Protein AF-A0A955L4S6-F1 (afdb_monomer_lite)

Secondary structure (DSSP, 8-state):
--HHHHHS-PPPPB-TT--HHHHHHHHHHHHHHHHHTHHHHHHHHHTT---GGGHHHHHHHHHHHHHHHHSSB-HHHHHHHHHHHHHHHHHHHHHHHHHHHHHTT--HHHHHHSHHHHHHHHHHHHHHHHHHHHHHHHHHHHHHH--

pLDDT: mean 80.87, std 14.08, range [49.72, 97.75]

Structure (mmCIF, N/CA/C/O backbone):
data_AF-A0A955L4S6-F1
#
_entry.id   AF-A0A955L4S6-F1
#
loop_
_atom_site.group_PDB
_atom_site.id
_atom_site.type_symbol
_atom_site.label_atom_id
_atom_site.label_alt_id
_atom_site.label_comp_id
_atom_site.label_asym_id
_atom_site.label_entity_id
_atom_site.label_seq_id
_atom_site.pdbx_PDB_ins_code
_atom_site.Cartn_x
_atom_site.Cartn_y
_atom_site.Cartn_z
_atom_site.occupancy
_atom_site.B_iso_or_equiv
_atom_site.auth_seq_id
_atom_site.auth_comp_id
_atom_site.auth_asym_id
_atom_site.auth_atom_id
_atom_site.pdbx_PDB_model_num
ATOM 1 N N . MET A 1 1 ? -8.002 -12.961 19.360 1.00 55.84 1 MET A N 1
ATOM 2 C CA . MET A 1 1 ? -8.609 -12.923 18.013 1.00 55.84 1 MET A CA 1
ATOM 3 C C . MET A 1 1 ? -8.430 -14.309 17.408 1.00 55.84 1 MET A C 1
ATOM 5 O O . MET A 1 1 ? -7.322 -14.823 17.495 1.00 55.84 1 MET A O 1
ATOM 9 N N . ASN A 1 2 ? -9.498 -14.964 16.945 1.00 50.72 2 ASN A N 1
ATOM 10 C CA . ASN A 1 2 ? -9.429 -16.333 16.413 1.00 50.72 2 ASN A CA 1
ATOM 11 C C . ASN A 1 2 ? -9.046 -16.275 14.922 1.00 50.72 2 ASN A C 1
ATOM 13 O O . ASN A 1 2 ? -9.472 -15.362 14.222 1.00 50.72 2 ASN A O 1
ATOM 17 N N . LEU A 1 3 ? -8.246 -17.219 14.421 1.00 51.19 3 LEU A N 1
ATOM 18 C CA . LEU A 1 3 ? -7.786 -17.233 13.024 1.00 51.19 3 LEU A CA 1
ATOM 19 C C . LEU A 1 3 ? -8.966 -17.277 12.032 1.00 51.19 3 LEU A C 1
ATOM 21 O O . LEU A 1 3 ? -8.889 -16.732 10.933 1.00 51.19 3 LEU A O 1
ATOM 25 N N . SER A 1 4 ? -10.084 -17.872 12.457 1.00 53.53 4 SER A N 1
ATOM 26 C CA . SER A 1 4 ? -11.342 -17.902 11.712 1.00 53.53 4 SER A CA 1
ATOM 27 C C . SER A 1 4 ? -11.924 -16.509 11.457 1.00 53.53 4 SER A C 1
ATOM 29 O O . SER A 1 4 ? -12.398 -16.263 10.352 1.00 53.53 4 SER A O 1
ATOM 31 N N . SER A 1 5 ? -11.814 -15.574 12.411 1.00 52.78 5 SER A N 1
ATOM 32 C CA . SER A 1 5 ? -12.356 -14.214 12.266 1.00 52.78 5 SER A CA 1
ATOM 33 C C . SER A 1 5 ? -11.518 -13.329 11.333 1.00 52.78 5 SER A C 1
ATOM 35 O O . SER A 1 5 ? -12.002 -12.330 10.816 1.00 52.78 5 SER A O 1
ATOM 37 N N . LEU A 1 6 ? -10.247 -13.683 11.105 1.00 51.00 6 LEU A N 1
ATOM 38 C CA . LEU A 1 6 ? -9.382 -13.037 10.107 1.00 51.00 6 LEU A CA 1
ATOM 39 C C . LEU A 1 6 ? -9.695 -13.497 8.679 1.00 51.00 6 LEU A C 1
ATOM 41 O O . LEU A 1 6 ? -9.377 -12.782 7.727 1.00 51.00 6 LEU A O 1
ATOM 45 N N . LEU A 1 7 ? -10.282 -14.686 8.521 1.00 54.25 7 LEU A N 1
ATOM 46 C CA . LEU A 1 7 ? -10.627 -15.286 7.231 1.00 54.25 7 LEU A CA 1
ATOM 47 C C . LEU A 1 7 ? -12.093 -15.051 6.843 1.00 54.25 7 LEU A C 1
ATOM 49 O O . LEU A 1 7 ? -12.403 -15.051 5.653 1.00 54.25 7 LEU A O 1
ATOM 53 N N . SER A 1 8 ? -12.978 -14.794 7.807 1.00 58.88 8 SER A N 1
ATOM 54 C CA . SER A 1 8 ? -14.368 -14.416 7.557 1.00 58.88 8 SER A CA 1
ATOM 55 C C . SER A 1 8 ? -14.487 -12.946 7.143 1.00 58.88 8 SER A C 1
ATOM 57 O O . SER A 1 8 ? -13.942 -12.053 7.789 1.00 58.88 8 SER A O 1
ATOM 59 N N . PHE A 1 9 ? -15.246 -12.676 6.081 1.00 55.78 9 PHE A N 1
ATOM 60 C CA . PHE A 1 9 ? -15.637 -11.323 5.663 1.00 55.78 9 PHE A CA 1
ATOM 61 C C . PHE A 1 9 ? -16.772 -10.769 6.546 1.00 55.78 9 PHE A C 1
ATOM 63 O O . PHE A 1 9 ? -17.790 -10.306 6.033 1.00 55.78 9 PHE A O 1
ATOM 70 N N . GLU A 1 10 ? -16.642 -10.876 7.869 1.00 61.31 10 GLU A N 1
ATOM 71 C CA . GLU A 1 10 ? -17.615 -10.290 8.793 1.00 61.31 10 GLU A CA 1
ATOM 72 C C . GLU A 1 10 ? -17.561 -8.753 8.718 1.00 61.31 10 GLU A C 1
ATOM 74 O O . GLU A 1 10 ? -16.488 -8.189 8.471 1.00 61.31 10 GLU A O 1
ATOM 79 N N . PRO A 1 11 ? -18.706 -8.061 8.878 1.00 59.72 11 PRO A N 1
ATOM 80 C CA . PRO A 1 11 ? -18.742 -6.606 8.888 1.00 59.72 11 PRO A CA 1
ATOM 81 C C . PRO A 1 11 ? -17.858 -6.082 10.019 1.00 59.72 11 PRO A C 1
ATOM 83 O O . PRO A 1 11 ? -17.968 -6.495 11.172 1.00 59.72 11 PRO A O 1
ATOM 86 N N . VAL A 1 12 ? -16.941 -5.190 9.664 1.00 67.25 12 VAL A N 1
ATOM 87 C CA . VAL A 1 12 ? -15.911 -4.702 10.576 1.00 67.25 12 VAL A CA 1
ATOM 88 C C . VAL A 1 12 ? -16.499 -3.606 11.437 1.00 67.25 12 VAL A C 1
ATOM 90 O O . VAL A 1 12 ? -16.990 -2.607 10.918 1.00 67.25 12 VAL A O 1
ATOM 93 N N . GLU A 1 13 ? -16.406 -3.758 12.752 1.00 79.25 13 GLU A N 1
ATOM 94 C CA . GLU A 1 13 ? -16.783 -2.680 13.655 1.00 79.25 13 GLU A CA 1
ATOM 95 C C . GLU A 1 13 ? -15.789 -1.521 13.537 1.00 79.25 13 GLU A C 1
ATOM 97 O O . GLU A 1 13 ? -14.574 -1.688 13.698 1.00 79.25 13 GLU A O 1
ATOM 102 N N . PHE A 1 14 ? -16.325 -0.338 13.254 1.00 83.06 14 PHE A N 1
ATOM 103 C CA . PHE A 1 14 ? -15.575 0.906 13.245 1.00 83.06 14 PHE A CA 1
ATOM 104 C C . PHE A 1 14 ? -15.592 1.519 14.647 1.00 83.06 14 PHE A C 1
ATOM 106 O O . PHE A 1 14 ? -16.658 1.711 15.232 1.00 83.06 14 PHE A O 1
ATOM 113 N N . ASP A 1 15 ? -14.419 1.822 15.196 1.00 86.75 15 ASP A N 1
ATOM 114 C CA . ASP A 1 15 ? -14.273 2.315 16.563 1.00 86.75 15 ASP A CA 1
ATOM 115 C C . ASP A 1 15 ? -13.196 3.403 16.636 1.00 86.75 15 ASP A C 1
ATOM 117 O O . ASP A 1 15 ? -12.000 3.123 16.600 1.00 86.75 15 ASP A O 1
ATOM 121 N N . ASN A 1 16 ? -13.626 4.662 16.760 1.00 87.06 16 ASN A N 1
ATOM 122 C CA . ASN A 1 16 ? -12.735 5.819 16.916 1.00 87.06 16 ASN A CA 1
ATOM 123 C C . ASN A 1 16 ? -12.266 6.051 18.362 1.00 87.06 16 ASN A C 1
ATOM 125 O O . ASN A 1 16 ? -11.512 6.987 18.615 1.00 87.06 16 ASN A O 1
ATOM 129 N N . SER A 1 17 ? -12.710 5.230 19.317 1.00 91.12 17 SER A N 1
ATOM 130 C CA . SER A 1 17 ? -12.304 5.325 20.724 1.00 91.12 17 SER A CA 1
ATOM 131 C C . SER A 1 17 ? -11.100 4.438 21.067 1.00 91.12 17 SER A C 1
ATOM 133 O O . SER A 1 17 ? -10.700 4.343 22.229 1.00 91.12 17 SER A O 1
ATOM 135 N N . LEU A 1 18 ? -10.496 3.793 20.060 1.00 90.62 18 LEU A N 1
ATOM 136 C CA . LEU A 1 18 ? -9.352 2.906 20.241 1.00 90.62 18 LEU A CA 1
ATOM 137 C C . LEU A 1 18 ? -8.159 3.628 20.893 1.00 90.62 18 LEU A C 1
ATOM 139 O O . LEU A 1 18 ? -7.801 4.740 20.499 1.00 90.62 18 LEU A O 1
ATOM 143 N N . PRO A 1 19 ? -7.468 2.977 21.847 1.00 94.00 19 PRO A N 1
ATOM 144 C CA . PRO A 1 19 ? -6.296 3.561 22.478 1.00 94.00 19 PRO A CA 1
ATOM 145 C C . PRO A 1 19 ? -5.148 3.686 21.468 1.00 94.00 19 PRO A C 1
ATOM 147 O O . PRO A 1 19 ? -4.892 2.772 20.677 1.00 94.00 19 PRO A O 1
ATOM 150 N N . LEU A 1 20 ? -4.407 4.795 21.550 1.00 94.31 20 LEU A N 1
ATOM 151 C CA . LEU A 1 20 ? -3.333 5.148 20.615 1.00 94.31 20 LEU A CA 1
ATOM 152 C C . LEU A 1 20 ? -2.332 4.007 20.325 1.00 94.31 20 LEU A C 1
ATOM 154 O O . LEU A 1 20 ? -2.034 3.793 19.150 1.00 94.31 20 LEU A O 1
ATOM 158 N N . PRO A 1 21 ? -1.852 3.213 21.308 1.00 96.31 21 PRO A N 1
ATOM 159 C CA . PRO A 1 21 ? -0.922 2.118 21.027 1.00 96.31 21 PRO A CA 1
ATOM 160 C C . PRO A 1 21 ? -1.486 1.050 20.080 1.00 96.31 21 PRO A C 1
ATOM 162 O O . PRO A 1 21 ? -0.754 0.530 19.241 1.00 96.31 21 PRO A O 1
ATOM 165 N N . LYS A 1 22 ? -2.788 0.742 20.171 1.00 94.94 22 LYS A N 1
ATOM 166 C CA . LYS A 1 22 ? -3.441 -0.213 19.260 1.00 94.94 22 LYS A CA 1
ATOM 167 C C . LYS A 1 22 ? -3.561 0.360 17.855 1.00 94.94 22 LYS A C 1
ATOM 169 O O . LYS A 1 22 ? -3.307 -0.350 16.888 1.00 94.94 22 LYS A O 1
ATOM 174 N N . VAL A 1 23 ? -3.903 1.645 17.747 1.00 94.81 23 VAL A N 1
ATOM 175 C CA . VAL A 1 23 ? -3.966 2.339 16.454 1.00 94.81 23 VAL A CA 1
ATOM 176 C C . VAL A 1 23 ? -2.593 2.332 15.786 1.00 94.81 23 VAL A C 1
ATOM 178 O O . VAL A 1 23 ? -2.499 1.946 14.628 1.00 94.81 23 VAL A O 1
ATOM 181 N N . LEU A 1 24 ? -1.525 2.675 16.515 1.00 96.31 24 LEU A N 1
ATOM 182 C CA . LEU A 1 24 ? -0.152 2.654 15.996 1.00 96.31 24 LEU A CA 1
ATOM 183 C C . LEU A 1 24 ? 0.277 1.258 15.538 1.00 96.31 24 LEU A C 1
ATOM 185 O O . LEU A 1 24 ? 0.833 1.119 14.450 1.00 96.31 24 LEU A O 1
ATOM 189 N N . LEU A 1 25 ? -0.018 0.221 16.327 1.00 96.50 25 LEU A N 1
ATOM 190 C CA . LEU A 1 25 ? 0.261 -1.158 15.932 1.00 96.50 25 LEU A CA 1
ATOM 191 C C . LEU A 1 25 ? -0.499 -1.540 14.653 1.00 96.50 25 LEU A C 1
ATOM 193 O O . LEU A 1 25 ? 0.080 -2.155 13.759 1.00 96.50 25 LEU A O 1
ATOM 197 N N . GLY A 1 26 ? -1.766 -1.131 14.540 1.00 95.62 26 GLY A N 1
ATOM 198 C CA . GLY A 1 26 ? -2.553 -1.270 13.317 1.00 95.62 26 GLY A CA 1
ATOM 199 C C . GLY A 1 26 ? -1.907 -0.562 12.128 1.00 95.62 26 GLY A C 1
ATOM 200 O O . GLY A 1 26 ? -1.743 -1.171 11.079 1.00 95.62 26 GLY A O 1
ATOM 201 N N . VAL A 1 27 ? -1.471 0.690 12.276 1.00 97.19 27 VAL A N 1
ATOM 202 C CA . VAL A 1 27 ? -0.783 1.425 11.198 1.00 97.19 27 VAL A CA 1
ATOM 203 C C . VAL A 1 27 ? 0.465 0.670 10.734 1.00 97.19 27 VAL A C 1
ATOM 205 O O . VAL A 1 27 ? 0.618 0.422 9.540 1.00 97.19 27 VAL A O 1
ATOM 208 N N . ILE A 1 28 ? 1.329 0.256 11.664 1.00 97.75 28 ILE A N 1
ATOM 209 C CA . ILE A 1 28 ? 2.583 -0.447 11.350 1.00 97.75 28 ILE A CA 1
ATOM 210 C C . ILE A 1 28 ? 2.303 -1.751 10.597 1.00 97.75 28 ILE A C 1
ATOM 212 O O . ILE A 1 28 ? 2.910 -2.009 9.556 1.00 97.75 28 ILE A O 1
ATOM 216 N N . LEU A 1 29 ? 1.367 -2.562 11.094 1.00 96.50 29 LEU A N 1
ATOM 217 C CA . LEU A 1 29 ? 1.019 -3.827 10.454 1.00 96.50 29 LEU A CA 1
ATOM 218 C C . LEU A 1 29 ? 0.281 -3.621 9.128 1.00 96.50 29 LEU A C 1
ATOM 220 O O . LEU A 1 29 ? 0.534 -4.359 8.181 1.00 96.50 2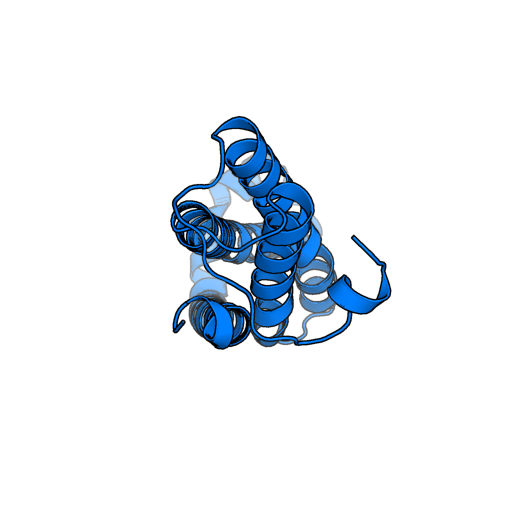9 LEU A O 1
ATOM 224 N N . GLY A 1 30 ? -0.575 -2.608 9.016 1.00 95.75 30 GLY A N 1
ATOM 225 C CA . GLY A 1 30 ? -1.244 -2.255 7.766 1.00 95.75 30 GLY A CA 1
ATOM 226 C C . GLY A 1 30 ? -0.250 -1.849 6.682 1.00 95.75 30 GLY A C 1
ATOM 227 O O . GLY A 1 30 ? -0.321 -2.350 5.563 1.00 95.75 30 GLY A O 1
ATOM 228 N N . ILE A 1 31 ? 0.739 -1.024 7.025 1.00 97.31 31 ILE A N 1
ATOM 229 C CA . ILE A 1 31 ? 1.832 -0.676 6.112 1.00 97.31 31 ILE A CA 1
ATOM 230 C C . ILE A 1 31 ? 2.613 -1.933 5.716 1.00 97.31 31 ILE A C 1
ATOM 232 O O . ILE A 1 31 ? 2.746 -2.218 4.527 1.00 97.31 31 ILE A O 1
ATOM 236 N N . GLY A 1 32 ? 3.079 -2.716 6.693 1.00 96.81 32 GLY A N 1
ATOM 237 C CA . GLY A 1 32 ? 3.890 -3.907 6.437 1.00 96.81 32 GLY A CA 1
ATOM 238 C C . GLY A 1 32 ? 3.190 -4.925 5.534 1.00 96.81 32 GLY A C 1
ATOM 239 O O . GLY A 1 32 ? 3.731 -5.309 4.500 1.00 96.81 32 GLY A O 1
ATOM 240 N N . PHE A 1 33 ? 1.963 -5.322 5.874 1.00 94.81 33 PHE A N 1
ATOM 241 C CA . PHE A 1 33 ? 1.195 -6.276 5.069 1.00 94.81 33 PHE A CA 1
ATOM 242 C C . PHE A 1 33 ? 0.806 -5.701 3.706 1.00 94.81 33 PHE A C 1
ATOM 244 O O . PHE A 1 33 ? 0.844 -6.419 2.711 1.00 94.81 33 PHE A O 1
ATOM 251 N N . GLY A 1 34 ? 0.479 -4.412 3.644 1.00 94.56 34 GLY A N 1
ATOM 252 C CA . GLY A 1 34 ? 0.202 -3.713 2.397 1.00 94.56 34 GLY A CA 1
ATOM 253 C C . GLY A 1 34 ? 1.355 -3.795 1.396 1.00 94.56 34 GLY A C 1
ATOM 254 O O . GLY A 1 34 ? 1.143 -4.184 0.248 1.00 94.56 34 GLY A O 1
ATOM 255 N N . PHE A 1 35 ? 2.583 -3.525 1.849 1.00 95.94 35 PHE A N 1
ATOM 256 C CA . PHE A 1 35 ? 3.783 -3.684 1.024 1.00 95.94 35 PHE A CA 1
ATOM 257 C C . PHE A 1 35 ? 4.095 -5.148 0.701 1.00 95.94 35 PHE A C 1
ATOM 259 O O . PHE A 1 35 ? 4.510 -5.436 -0.411 1.00 95.94 35 PHE A O 1
ATOM 266 N N . LEU A 1 36 ? 3.835 -6.101 1.600 1.00 95.00 36 LEU A N 1
ATOM 267 C CA . LEU A 1 36 ? 3.931 -7.527 1.246 1.00 95.00 36 LEU A CA 1
ATOM 268 C C . LEU A 1 36 ? 2.945 -7.915 0.130 1.00 95.00 36 LEU A C 1
ATOM 270 O O . LEU A 1 36 ? 3.229 -8.806 -0.671 1.00 95.00 36 LEU A O 1
ATOM 274 N N . GLY A 1 37 ? 1.813 -7.214 0.034 1.00 91.69 37 GLY A N 1
ATOM 275 C CA . GLY A 1 37 ? 0.837 -7.364 -1.042 1.00 91.69 37 GLY A CA 1
ATOM 276 C C . GLY A 1 37 ? 1.354 -6.989 -2.436 1.00 91.69 37 GLY A C 1
ATOM 277 O O . GLY A 1 37 ? 0.704 -7.349 -3.415 1.00 91.69 37 GLY A O 1
ATOM 278 N N . THR A 1 38 ? 2.508 -6.320 -2.562 1.00 94.19 38 THR A N 1
ATOM 279 C CA . THR A 1 38 ? 3.120 -6.019 -3.870 1.00 94.19 38 THR A CA 1
ATOM 280 C C . THR A 1 38 ? 3.888 -7.199 -4.455 1.00 94.19 38 THR A C 1
ATOM 282 O O . THR A 1 38 ? 4.130 -7.232 -5.659 1.00 94.19 38 THR A O 1
ATOM 285 N N . ILE A 1 39 ? 4.246 -8.200 -3.645 1.00 94.25 39 ILE A N 1
ATOM 286 C CA . ILE A 1 39 ? 5.036 -9.350 -4.106 1.00 94.25 39 ILE A CA 1
ATOM 287 C C . ILE A 1 39 ? 4.344 -10.068 -5.281 1.00 94.25 39 ILE A C 1
ATOM 289 O O . ILE A 1 39 ? 4.991 -10.252 -6.313 1.00 94.25 39 ILE A O 1
ATOM 293 N N . PRO A 1 40 ? 3.040 -10.419 -5.213 1.00 92.31 40 PRO A N 1
ATOM 294 C CA . PRO A 1 40 ? 2.337 -10.997 -6.356 1.00 92.31 40 PRO A CA 1
ATOM 295 C C . PRO A 1 40 ? 2.322 -10.080 -7.582 1.00 92.31 40 PRO A C 1
ATOM 297 O O . PRO A 1 40 ? 2.458 -10.574 -8.697 1.00 92.31 40 PRO A O 1
ATOM 300 N N . TRP A 1 41 ? 2.183 -8.762 -7.383 1.00 92.44 41 TRP A N 1
ATOM 301 C CA . TRP A 1 41 ? 2.204 -7.776 -8.468 1.00 92.44 41 TRP A CA 1
ATOM 302 C C . TRP A 1 41 ? 3.521 -7.843 -9.236 1.00 92.44 41 TRP A C 1
ATOM 304 O O . TRP A 1 41 ? 3.521 -8.030 -10.449 1.00 92.44 41 TRP A O 1
ATOM 314 N N . ILE A 1 42 ? 4.646 -7.758 -8.528 1.00 89.88 42 ILE A N 1
ATOM 315 C CA . ILE A 1 42 ? 5.977 -7.767 -9.142 1.00 89.88 42 ILE A CA 1
ATOM 316 C C . ILE A 1 42 ? 6.252 -9.115 -9.824 1.00 89.88 42 ILE A C 1
ATOM 318 O O . ILE A 1 42 ? 6.774 -9.143 -10.935 1.00 89.88 42 ILE A O 1
ATOM 322 N N . LEU A 1 4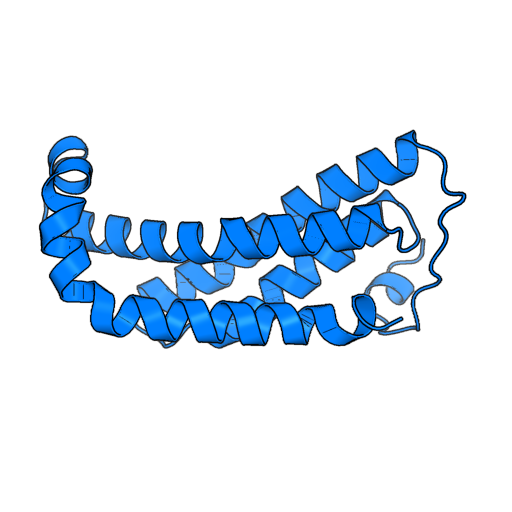3 ? 5.867 -10.238 -9.208 1.00 89.50 43 LEU A N 1
ATOM 323 C CA . LEU A 1 43 ? 6.070 -11.568 -9.794 1.00 89.50 43 LEU A CA 1
ATOM 324 C C . LEU A 1 43 ? 5.301 -11.757 -11.105 1.00 89.50 43 LEU A C 1
ATOM 326 O O . LEU A 1 43 ? 5.856 -12.262 -12.077 1.00 89.50 43 LEU A O 1
ATOM 330 N N . VAL A 1 44 ? 4.029 -11.360 -11.138 1.00 89.75 44 VAL A N 1
ATOM 331 C CA . VAL A 1 44 ? 3.183 -11.496 -12.331 1.00 89.75 44 VAL A CA 1
ATOM 332 C C . VAL A 1 44 ? 3.590 -10.487 -13.408 1.00 89.75 44 VAL A C 1
ATOM 334 O O . VAL A 1 44 ? 3.628 -10.840 -14.586 1.00 8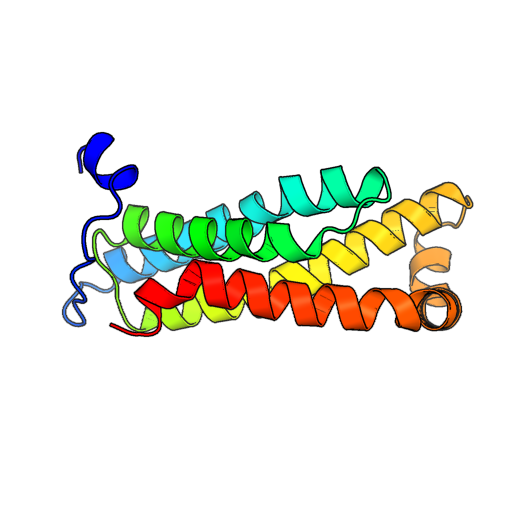9.75 44 VAL A O 1
ATOM 337 N N . GLY A 1 45 ? 3.973 -9.272 -13.012 1.00 85.75 45 GLY A N 1
ATOM 338 C CA . GLY A 1 45 ? 4.458 -8.240 -13.929 1.00 85.75 45 GLY A CA 1
ATOM 339 C C . GLY A 1 45 ? 5.783 -8.624 -14.576 1.00 85.75 45 GLY A C 1
ATOM 340 O O . GLY A 1 45 ? 5.955 -8.447 -15.775 1.00 85.75 45 GLY A O 1
ATOM 341 N N . TYR A 1 46 ? 6.679 -9.272 -13.827 1.00 83.50 46 TYR A N 1
ATOM 342 C CA . TYR A 1 46 ? 7.932 -9.801 -14.368 1.00 83.50 46 TYR A CA 1
ATOM 343 C C . TYR A 1 46 ? 7.722 -10.823 -15.500 1.00 83.50 46 TYR A C 1
ATOM 345 O O . TYR A 1 46 ? 8.559 -10.931 -16.399 1.00 83.50 46 TYR A O 1
ATOM 353 N N . LEU A 1 47 ? 6.610 -11.563 -15.464 1.00 85.25 47 LEU A N 1
ATOM 354 C CA . LEU A 1 47 ? 6.212 -12.517 -16.504 1.00 85.25 47 LEU A CA 1
ATOM 355 C C . LEU A 1 47 ? 5.536 -11.845 -17.717 1.00 85.25 47 LEU A C 1
ATOM 357 O O . LEU A 1 47 ? 5.187 -12.541 -18.668 1.00 85.25 47 LEU A O 1
ATOM 361 N N . GLY A 1 48 ? 5.350 -10.520 -17.697 1.00 78.56 48 GLY A N 1
ATOM 362 C CA . GLY A 1 48 ? 4.737 -9.746 -18.781 1.00 78.56 48 GLY A CA 1
ATOM 363 C C . GLY A 1 48 ? 3.205 -9.759 -18.789 1.00 78.56 48 GLY A C 1
ATOM 364 O O . GLY A 1 48 ? 2.595 -9.440 -19.807 1.00 78.56 48 GLY A O 1
ATOM 365 N N . PHE A 1 49 ? 2.559 -10.154 -17.687 1.00 81.00 49 PHE A N 1
ATOM 366 C CA . PHE A 1 49 ? 1.099 -10.150 -17.587 1.00 81.00 49 PHE A CA 1
ATOM 367 C C . PHE A 1 49 ? 0.551 -8.805 -17.107 1.00 81.00 49 PHE A C 1
ATOM 369 O O . PHE A 1 49 ? 1.216 -8.030 -16.428 1.00 81.00 49 PHE A O 1
ATOM 376 N N . PHE A 1 50 ? -0.728 -8.575 -17.398 1.00 80.12 50 PHE A N 1
ATOM 377 C CA . PHE A 1 50 ? -1.470 -7.426 -16.899 1.00 80.12 50 PHE A CA 1
ATOM 378 C C . PHE A 1 50 ? -1.748 -7.555 -15.389 1.00 80.12 50 PHE A C 1
ATOM 380 O O . PHE A 1 50 ? -2.472 -8.453 -14.952 1.00 80.12 50 PHE A O 1
ATOM 387 N N . VAL A 1 51 ? -1.174 -6.655 -14.588 1.00 86.19 51 VAL A N 1
ATOM 388 C CA . VAL A 1 51 ? -1.076 -6.788 -13.119 1.00 86.19 51 VAL A CA 1
ATOM 389 C C . VAL A 1 51 ? -2.086 -5.968 -12.330 1.00 86.19 51 VAL A C 1
ATOM 391 O O . VAL A 1 51 ? -2.262 -6.232 -11.143 1.00 86.19 51 VAL A O 1
ATOM 394 N N . SER A 1 52 ? -2.805 -5.037 -12.963 1.00 84.50 52 SER A N 1
ATOM 395 C CA . SER A 1 52 ? -3.696 -4.092 -12.270 1.00 84.50 52 SER A CA 1
ATOM 396 C C . SER A 1 52 ? -4.665 -4.741 -11.276 1.00 84.50 52 SER A C 1
ATOM 398 O O . SER A 1 52 ? -4.935 -4.184 -10.213 1.00 84.50 52 SER A O 1
ATOM 400 N N . ILE A 1 53 ? -5.183 -5.935 -11.588 1.00 84.00 53 ILE A N 1
ATOM 401 C CA . ILE A 1 53 ? -6.122 -6.663 -10.720 1.00 84.00 53 ILE A CA 1
ATOM 402 C C . ILE A 1 53 ? -5.516 -7.024 -9.354 1.00 84.00 53 ILE A C 1
ATOM 404 O O . ILE A 1 53 ? -6.232 -7.134 -8.359 1.00 84.00 53 ILE A O 1
ATOM 408 N N . LEU A 1 54 ? -4.190 -7.142 -9.275 1.00 89.38 54 LEU A N 1
ATOM 409 C CA . LEU A 1 54 ? -3.453 -7.445 -8.049 1.00 89.38 54 LEU A CA 1
ATOM 410 C C . LEU A 1 54 ? -3.421 -6.254 -7.086 1.00 89.38 54 LEU A C 1
ATOM 412 O O . LEU A 1 54 ? -3.139 -6.443 -5.903 1.00 89.38 54 LEU A O 1
ATOM 416 N N . GLY A 1 55 ? -3.827 -5.059 -7.529 1.00 86.06 55 GLY A N 1
ATOM 417 C CA . GLY A 1 55 ? -4.073 -3.917 -6.643 1.00 86.06 55 GLY A CA 1
ATOM 418 C C . GLY A 1 55 ? -5.071 -4.259 -5.538 1.00 86.06 55 GLY A C 1
ATOM 419 O O . GLY A 1 55 ? -4.911 -3.830 -4.394 1.00 86.06 55 GLY A O 1
ATOM 420 N N . PHE A 1 56 ? -6.038 -5.133 -5.836 1.00 88.62 56 PHE A N 1
ATOM 421 C CA . PHE A 1 56 ? -6.990 -5.671 -4.865 1.00 88.62 56 PHE A CA 1
ATOM 422 C C . PHE A 1 56 ? -6.297 -6.350 -3.672 1.00 88.62 56 PHE A C 1
ATOM 424 O O . PHE A 1 56 ? -6.712 -6.174 -2.525 1.00 88.62 56 PHE A O 1
ATOM 431 N N . ILE A 1 57 ? -5.210 -7.087 -3.926 1.00 90.62 57 ILE A N 1
ATOM 432 C CA . ILE A 1 57 ? -4.433 -7.786 -2.895 1.00 90.62 57 ILE A CA 1
ATOM 433 C C . ILE A 1 57 ? -3.739 -6.777 -1.982 1.00 90.62 57 ILE A C 1
ATOM 435 O O . ILE A 1 57 ? -3.794 -6.937 -0.766 1.00 90.62 57 ILE A O 1
ATOM 439 N N . ILE A 1 58 ? -3.150 -5.718 -2.547 1.00 92.31 58 ILE A N 1
ATOM 440 C CA . ILE A 1 58 ? -2.485 -4.645 -1.791 1.00 92.31 58 ILE A CA 1
ATOM 441 C C . ILE A 1 58 ? -3.480 -3.984 -0.827 1.00 92.31 58 ILE A C 1
ATOM 443 O O . ILE A 1 58 ? -3.211 -3.878 0.372 1.00 92.31 58 ILE A O 1
ATOM 447 N N . GLY A 1 59 ? -4.660 -3.604 -1.332 1.00 89.69 59 GLY A N 1
ATOM 448 C CA . GLY A 1 59 ? -5.716 -2.991 -0.521 1.00 89.69 59 GLY A CA 1
ATOM 449 C C . GLY A 1 59 ? -6.204 -3.904 0.610 1.00 89.69 59 GLY A C 1
ATOM 450 O O . GLY A 1 59 ? -6.288 -3.474 1.763 1.00 89.69 59 GLY A O 1
ATOM 451 N N . ILE A 1 60 ? -6.462 -5.184 0.313 1.00 89.94 60 ILE A N 1
ATOM 452 C CA . ILE A 1 60 ? -6.887 -6.168 1.323 1.00 89.94 60 ILE A CA 1
ATOM 453 C C . ILE A 1 60 ? -5.795 -6.438 2.353 1.00 89.94 60 ILE A C 1
ATOM 455 O O . ILE A 1 60 ? -6.103 -6.558 3.540 1.00 89.94 60 ILE A O 1
ATOM 459 N N . ALA A 1 61 ? -4.541 -6.563 1.926 1.00 92.38 61 ALA A N 1
ATOM 460 C CA . ALA A 1 61 ? -3.433 -6.848 2.823 1.00 92.38 61 ALA A CA 1
ATOM 461 C C . ALA A 1 61 ? -3.206 -5.681 3.791 1.00 92.38 61 ALA A C 1
ATOM 463 O O . ALA A 1 61 ? -3.085 -5.912 4.994 1.00 92.38 61 ALA A O 1
ATOM 464 N N . ALA A 1 62 ? -3.266 -4.438 3.302 1.00 93.00 62 ALA A N 1
ATOM 465 C CA . ALA A 1 62 ? -3.176 -3.251 4.148 1.00 93.00 62 ALA A CA 1
ATOM 466 C C . ALA A 1 62 ? -4.310 -3.191 5.180 1.00 93.00 62 ALA A C 1
ATOM 468 O O . ALA A 1 62 ? -4.083 -2.953 6.368 1.00 93.00 62 ALA A O 1
ATOM 469 N N . TYR A 1 63 ? -5.532 -3.480 4.737 1.00 91.25 63 TYR A N 1
ATOM 470 C CA . TYR A 1 63 ? -6.699 -3.551 5.607 1.00 91.25 63 TYR A CA 1
ATOM 471 C C . TYR A 1 63 ? -6.564 -4.647 6.681 1.00 91.25 63 TYR A C 1
ATOM 473 O O . TYR A 1 63 ? -6.701 -4.367 7.875 1.00 91.25 63 TYR A O 1
ATOM 481 N N . LYS A 1 64 ? -6.260 -5.889 6.282 1.00 89.25 64 LYS A N 1
ATOM 482 C CA . LYS A 1 64 ? -6.112 -7.017 7.214 1.00 89.25 64 LYS A CA 1
ATOM 483 C C . LYS A 1 64 ? -4.952 -6.795 8.178 1.00 89.25 64 LYS A C 1
ATOM 485 O O . LYS A 1 64 ? -5.094 -7.122 9.351 1.00 89.25 64 LYS A O 1
ATOM 490 N N . GLY A 1 65 ? -3.850 -6.205 7.717 1.00 92.38 65 GLY A N 1
ATOM 491 C CA . GLY A 1 65 ? -2.735 -5.806 8.572 1.00 92.38 65 GLY A CA 1
ATOM 492 C C . GLY A 1 65 ? -3.167 -4.794 9.632 1.00 92.38 65 GLY A C 1
ATOM 493 O O . GLY A 1 65 ? -2.871 -4.981 10.812 1.00 92.38 65 GLY A O 1
ATOM 494 N N . PHE A 1 66 ? -3.948 -3.779 9.246 1.00 93.88 66 PHE A N 1
ATOM 495 C CA . PHE A 1 66 ? -4.460 -2.799 10.201 1.00 93.88 66 PHE A CA 1
ATOM 496 C C . PHE A 1 66 ? -5.349 -3.438 11.265 1.00 93.88 66 PHE A C 1
ATOM 498 O O . PHE A 1 66 ? -5.118 -3.251 12.461 1.00 93.88 66 PHE A O 1
ATOM 505 N N . VAL A 1 67 ? -6.334 -4.232 10.846 1.00 91.56 67 VAL A N 1
ATOM 506 C CA . VAL A 1 67 ? -7.259 -4.903 11.769 1.00 91.56 67 VAL A CA 1
ATOM 507 C C . VAL A 1 67 ? -6.539 -5.932 12.642 1.00 91.56 67 VAL A C 1
ATOM 509 O O . VAL A 1 67 ? -6.880 -6.068 13.812 1.00 91.56 67 VAL A O 1
ATOM 512 N N . LEU A 1 68 ? -5.505 -6.606 12.136 1.00 91.75 68 LEU A N 1
ATOM 513 C CA . LEU A 1 68 ? -4.688 -7.521 12.936 1.00 91.75 68 LEU A CA 1
ATOM 514 C C . LEU A 1 68 ? -4.000 -6.801 14.109 1.00 91.75 68 LEU A C 1
ATOM 516 O O . LEU A 1 68 ? -3.917 -7.360 15.201 1.00 91.75 68 LEU A O 1
ATOM 520 N N . GLY A 1 69 ? -3.530 -5.568 13.899 1.00 91.50 69 GLY A N 1
ATOM 521 C CA . GLY A 1 69 ? -2.877 -4.776 14.944 1.00 91.50 69 GLY A CA 1
ATOM 522 C C . GLY A 1 69 ? -3.837 -4.033 15.868 1.00 91.50 69 GLY A C 1
ATOM 523 O O . GLY A 1 69 ? -3.686 -4.073 17.089 1.00 91.50 69 GLY A O 1
ATOM 524 N N . ALA A 1 70 ? -4.834 -3.359 15.296 1.00 90.31 70 ALA A N 1
ATOM 525 C CA . ALA A 1 70 ? -5.767 -2.519 16.044 1.00 90.31 70 ALA A CA 1
ATOM 526 C C . ALA A 1 70 ? -6.966 -3.298 16.615 1.00 90.31 70 ALA A C 1
ATOM 528 O O . ALA A 1 70 ? -7.610 -2.840 17.562 1.00 90.31 70 ALA A O 1
ATOM 529 N N . GLY A 1 71 ? -7.277 -4.471 16.058 1.00 87.81 71 GLY A N 1
ATOM 530 C CA . GLY A 1 71 ? -8.432 -5.314 16.386 1.00 87.81 71 GLY A CA 1
ATOM 531 C C . GLY A 1 71 ? -9.748 -4.873 15.737 1.00 87.81 71 GLY A C 1
ATOM 532 O O . GLY A 1 71 ? -10.608 -5.712 15.487 1.00 87.81 71 GLY A O 1
ATOM 533 N N . LYS A 1 72 ? -9.903 -3.575 15.456 1.00 87.94 72 LYS A N 1
ATOM 534 C CA . LYS A 1 72 ? -11.078 -2.951 14.826 1.00 87.94 72 LYS A CA 1
ATOM 535 C C . LYS A 1 72 ? -10.646 -1.898 13.808 1.00 87.94 72 LYS A C 1
ATOM 537 O O . LYS A 1 72 ? -9.478 -1.501 13.787 1.00 87.94 72 LYS A O 1
ATOM 542 N N . MET A 1 73 ? -11.578 -1.440 12.974 1.00 89.12 73 MET A N 1
ATOM 543 C CA . MET A 1 73 ? -11.289 -0.382 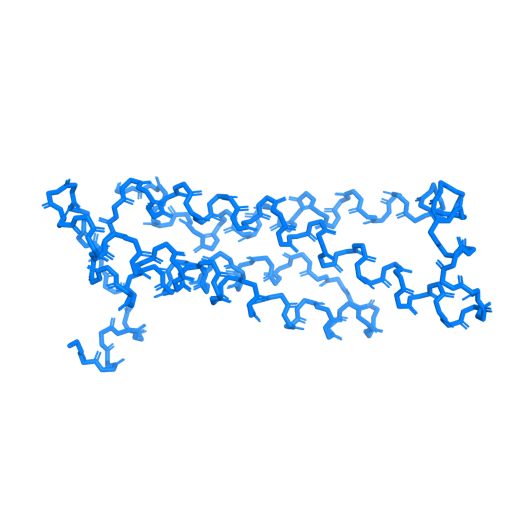12.007 1.00 89.12 73 MET A CA 1
ATOM 544 C C . MET A 1 73 ? -11.322 1.001 12.674 1.00 89.12 73 MET A C 1
ATOM 546 O O . MET A 1 73 ? -12.129 1.252 13.562 1.00 89.12 73 MET A O 1
ATOM 550 N N . HIS A 1 74 ? -10.442 1.899 12.232 1.00 91.00 74 HIS A N 1
ATOM 551 C CA . HIS A 1 74 ? -10.306 3.276 12.723 1.00 91.00 74 HIS A CA 1
ATOM 552 C C . HIS A 1 74 ? -10.133 4.226 11.534 1.00 91.00 74 HIS A C 1
ATOM 554 O O . HIS A 1 74 ? -9.650 3.803 10.477 1.00 91.00 74 HIS A O 1
ATOM 560 N N . ILE A 1 75 ? -10.403 5.524 11.708 1.00 90.50 75 ILE A N 1
ATOM 561 C CA . ILE A 1 75 ? -10.171 6.528 10.651 1.00 90.50 75 ILE A CA 1
ATOM 562 C C . ILE A 1 75 ? -8.708 6.544 10.163 1.00 90.50 75 ILE A C 1
ATOM 564 O O . ILE A 1 75 ? -8.436 6.622 8.968 1.00 90.50 75 ILE A O 1
ATOM 568 N N . ALA A 1 76 ? -7.759 6.347 11.082 1.00 91.94 76 ALA A N 1
ATOM 569 C CA . ALA A 1 76 ? -6.334 6.194 10.766 1.00 91.94 76 ALA A CA 1
ATOM 570 C C . ALA A 1 76 ? -6.037 4.939 9.928 1.00 91.94 76 ALA A C 1
ATOM 572 O O . ALA A 1 76 ? -5.076 4.927 9.164 1.00 91.94 76 ALA A O 1
ATOM 573 N N . GLY A 1 77 ? -6.861 3.895 10.030 1.00 90.81 77 GLY A N 1
ATOM 574 C CA . GLY A 1 77 ? -6.748 2.717 9.175 1.00 90.81 77 GLY A CA 1
ATOM 575 C C . GLY A 1 77 ? -7.142 3.022 7.735 1.00 90.81 77 GLY A C 1
ATOM 576 O O . GLY A 1 77 ? -6.459 2.576 6.820 1.00 90.81 77 GLY A O 1
ATOM 577 N N . ILE A 1 78 ? -8.175 3.846 7.517 1.00 90.88 78 ILE A N 1
ATOM 578 C CA . ILE A 1 78 ? -8.552 4.298 6.167 1.00 90.88 78 ILE A CA 1
ATOM 579 C C . ILE A 1 78 ? -7.400 5.102 5.561 1.00 90.88 78 ILE A C 1
ATOM 581 O O . ILE A 1 78 ? -6.962 4.810 4.449 1.00 90.88 78 ILE A O 1
ATOM 585 N N . ALA A 1 79 ? -6.855 6.056 6.323 1.00 92.75 79 ALA A N 1
ATOM 586 C CA . ALA A 1 79 ? -5.691 6.830 5.897 1.00 92.75 79 ALA A CA 1
ATOM 587 C C . ALA A 1 79 ? -4.481 5.929 5.587 1.00 92.75 79 ALA A C 1
ATOM 589 O O . ALA A 1 79 ? -3.797 6.151 4.594 1.00 92.75 79 ALA A O 1
ATOM 590 N N . THR A 1 80 ? -4.257 4.883 6.389 1.00 94.00 80 THR A N 1
ATOM 591 C CA . THR A 1 80 ? -3.179 3.903 6.176 1.00 94.00 80 THR A CA 1
ATOM 592 C C . THR A 1 80 ? -3.362 3.135 4.872 1.00 94.00 80 THR A C 1
ATOM 594 O O . THR A 1 80 ? -2.421 3.033 4.092 1.00 94.00 80 THR A O 1
ATOM 597 N N . ILE A 1 81 ? -4.564 2.617 4.609 1.00 92.50 81 ILE A N 1
ATOM 598 C CA . ILE A 1 81 ? -4.862 1.873 3.379 1.00 92.50 81 ILE A CA 1
ATOM 599 C C . ILE A 1 81 ? -4.654 2.773 2.159 1.00 92.50 81 ILE A C 1
ATOM 601 O O . ILE A 1 81 ? -3.963 2.378 1.226 1.00 92.50 81 ILE A O 1
ATOM 605 N N . LEU A 1 82 ? -5.196 3.996 2.181 1.00 92.31 82 LEU A N 1
ATOM 606 C CA . LEU A 1 82 ? -5.018 4.954 1.089 1.00 92.31 82 LEU A CA 1
ATOM 607 C C . LEU A 1 82 ? -3.542 5.304 0.883 1.00 92.31 82 LEU A C 1
ATOM 609 O O . LEU A 1 82 ? -3.065 5.275 -0.247 1.00 92.31 82 LEU A O 1
ATOM 613 N N . PHE A 1 83 ? -2.807 5.573 1.964 1.00 94.62 83 PHE A N 1
ATOM 614 C CA . PHE A 1 83 ? -1.372 5.841 1.909 1.00 94.62 83 PHE A CA 1
ATOM 615 C C . PHE A 1 83 ? -0.602 4.683 1.266 1.00 94.62 83 PHE A C 1
ATOM 617 O O . 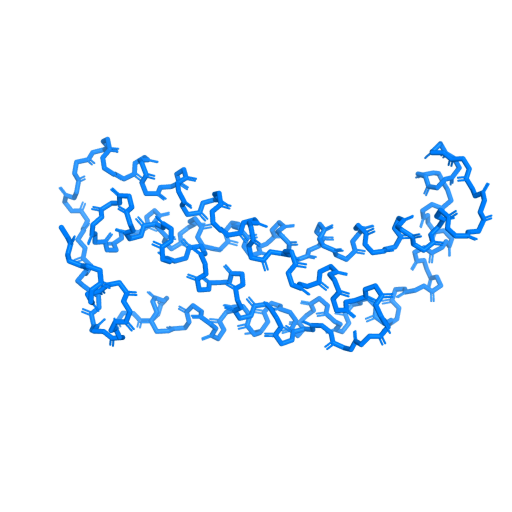PHE A 1 83 ? 0.172 4.904 0.337 1.00 94.62 83 PHE A O 1
ATOM 624 N N . VAL A 1 84 ? -0.844 3.446 1.709 1.00 94.81 84 VAL A N 1
ATOM 625 C CA . VAL A 1 84 ? -0.201 2.262 1.130 1.00 94.81 84 VAL A CA 1
ATOM 626 C C . VAL A 1 84 ? -0.528 2.151 -0.349 1.00 94.81 84 VAL A C 1
ATOM 628 O O . VAL A 1 84 ? 0.389 1.998 -1.142 1.00 94.81 84 VAL A O 1
ATOM 631 N N . ILE A 1 85 ? -1.801 2.248 -0.736 1.00 92.25 85 ILE A N 1
ATOM 632 C CA . ILE A 1 85 ? -2.224 2.140 -2.138 1.00 92.25 85 ILE A CA 1
ATOM 633 C C . ILE A 1 85 ? -1.482 3.168 -3.002 1.00 92.25 85 ILE A C 1
ATOM 635 O O . ILE A 1 85 ? -0.910 2.796 -4.026 1.00 92.25 85 ILE A O 1
ATOM 639 N N . MET A 1 86 ? -1.429 4.426 -2.552 1.00 92.75 86 MET A N 1
ATOM 640 C CA . MET A 1 86 ? -0.787 5.535 -3.268 1.00 92.75 86 MET A CA 1
ATOM 641 C C . MET A 1 86 ? 0.723 5.363 -3.467 1.00 92.75 86 MET A C 1
ATOM 643 O O . MET A 1 86 ? 1.267 5.907 -4.423 1.00 92.75 86 MET A O 1
ATOM 647 N N . ILE A 1 87 ? 1.407 4.635 -2.583 1.00 93.44 87 ILE A N 1
ATOM 648 C CA . ILE A 1 87 ? 2.861 4.435 -2.666 1.00 93.44 87 ILE A CA 1
ATOM 649 C C . ILE A 1 87 ? 3.209 3.084 -3.296 1.00 93.44 87 ILE A C 1
ATOM 651 O O . ILE A 1 87 ? 4.088 3.003 -4.151 1.00 93.44 87 ILE A O 1
ATOM 655 N N . ALA A 1 88 ? 2.521 2.018 -2.897 1.00 93.19 88 ALA A N 1
ATOM 656 C CA . ALA A 1 88 ? 2.841 0.647 -3.267 1.00 93.19 88 ALA A CA 1
ATOM 657 C C . ALA A 1 88 ? 2.653 0.378 -4.765 1.00 93.19 88 ALA A C 1
ATOM 659 O O . ALA A 1 88 ? 3.474 -0.324 -5.351 1.00 93.19 88 ALA A O 1
ATOM 660 N N . ILE A 1 89 ? 1.615 0.939 -5.397 1.00 90.69 89 ILE A N 1
ATOM 661 C CA . ILE A 1 89 ? 1.350 0.716 -6.827 1.00 90.69 89 ILE A CA 1
ATOM 662 C C . ILE A 1 89 ? 2.439 1.359 -7.704 1.00 90.69 89 ILE A C 1
ATOM 664 O O . ILE A 1 89 ? 3.092 0.616 -8.438 1.00 90.69 89 ILE A O 1
ATOM 668 N N . PRO A 1 90 ? 2.736 2.674 -7.599 1.00 88.25 90 PRO A N 1
ATOM 669 C CA . PRO A 1 90 ? 3.835 3.274 -8.357 1.00 88.25 90 PRO A CA 1
ATOM 670 C C . PRO A 1 90 ? 5.178 2.616 -8.062 1.00 88.25 90 PRO A C 1
ATOM 672 O O . PRO A 1 90 ? 5.961 2.392 -8.979 1.00 88.25 90 PRO A O 1
ATOM 675 N N . LEU A 1 91 ? 5.441 2.268 -6.797 1.00 88.38 91 LEU A N 1
ATOM 676 C CA . LEU A 1 91 ? 6.685 1.603 -6.420 1.00 88.38 91 LEU A CA 1
ATOM 677 C C . LEU A 1 91 ? 6.823 0.228 -7.086 1.00 88.38 91 LEU A C 1
ATOM 679 O O . LEU A 1 91 ? 7.919 -0.130 -7.514 1.00 88.38 91 LEU A O 1
ATOM 683 N N . SER A 1 92 ? 5.728 -0.528 -7.202 1.00 89.31 92 SER A N 1
ATOM 684 C CA . SER A 1 92 ? 5.723 -1.831 -7.879 1.00 89.31 92 SER A CA 1
ATOM 685 C C . SER A 1 92 ? 6.027 -1.684 -9.367 1.00 89.31 92 SER A C 1
ATOM 687 O O . SER A 1 92 ? 6.870 -2.408 -9.888 1.00 89.31 92 SER A O 1
ATOM 689 N N . GLU A 1 93 ? 5.414 -0.711 -10.039 1.00 86.06 93 GLU A N 1
ATOM 690 C CA . GLU A 1 93 ? 5.657 -0.467 -11.464 1.00 86.06 93 GLU A CA 1
ATOM 691 C C . GLU A 1 93 ? 7.068 0.081 -11.733 1.00 86.06 93 GLU A C 1
ATOM 693 O O . GLU A 1 93 ? 7.743 -0.376 -12.651 1.00 86.06 93 GLU A O 1
ATOM 698 N N . ILE A 1 94 ? 7.577 0.992 -10.895 1.00 83.88 94 ILE A N 1
ATOM 699 C CA . ILE A 1 94 ? 8.972 1.463 -10.979 1.00 83.88 94 ILE A CA 1
ATOM 700 C C . ILE A 1 94 ? 9.946 0.295 -10.780 1.00 83.88 94 ILE A C 1
ATOM 702 O O . ILE A 1 94 ? 10.959 0.207 -11.470 1.00 83.88 94 ILE A O 1
ATOM 706 N N . THR A 1 95 ? 9.636 -0.621 -9.859 1.00 85.88 95 THR A N 1
ATOM 707 C CA . THR A 1 95 ? 10.449 -1.824 -9.636 1.00 85.88 95 THR A CA 1
ATOM 708 C C . THR A 1 95 ? 10.464 -2.717 -10.877 1.00 85.88 95 THR A C 1
ATOM 710 O O . THR A 1 95 ? 11.522 -3.226 -11.236 1.00 85.88 95 THR A O 1
ATOM 713 N N . LEU A 1 96 ? 9.330 -2.875 -11.566 1.00 84.25 96 LEU A N 1
ATOM 714 C CA . LEU A 1 96 ? 9.258 -3.623 -12.825 1.00 84.25 96 LEU A CA 1
ATOM 715 C C . LEU A 1 96 ? 10.098 -2.969 -13.928 1.00 84.25 96 LEU A C 1
ATOM 717 O O . LEU A 1 96 ? 10.933 -3.651 -14.518 1.00 84.25 96 LEU A O 1
ATOM 721 N N . LEU A 1 97 ? 9.968 -1.652 -14.127 1.00 79.19 97 LEU A N 1
ATOM 722 C CA . LEU A 1 97 ? 10.790 -0.900 -15.085 1.00 79.19 97 LEU A CA 1
ATOM 723 C C . LEU A 1 97 ? 12.286 -1.033 -14.784 1.00 79.19 97 LEU A C 1
ATOM 725 O O . LEU A 1 97 ? 13.103 -1.189 -15.688 1.00 79.19 97 LEU A O 1
ATOM 729 N N . PHE A 1 98 ? 12.658 -1.003 -13.504 1.00 76.44 98 PHE A N 1
ATOM 730 C CA . PHE A 1 98 ? 14.043 -1.192 -13.092 1.00 76.44 98 PHE A CA 1
ATOM 731 C C . PHE A 1 98 ? 14.543 -2.611 -13.401 1.00 76.44 98 PHE A C 1
ATOM 733 O O . PHE A 1 98 ? 15.645 -2.773 -13.926 1.00 76.44 98 PHE A O 1
ATOM 740 N N . ILE A 1 99 ? 13.734 -3.641 -13.131 1.00 79.56 99 ILE A N 1
ATOM 741 C CA . ILE A 1 99 ? 14.070 -5.030 -13.475 1.00 79.56 99 ILE A CA 1
ATOM 742 C C . ILE A 1 99 ? 14.228 -5.194 -14.995 1.00 79.56 99 ILE A C 1
ATOM 744 O O . ILE A 1 99 ? 15.117 -5.920 -15.438 1.00 79.56 99 ILE A O 1
ATOM 748 N N . GLU A 1 100 ? 13.406 -4.524 -15.800 1.00 74.88 100 GLU A N 1
ATOM 749 C CA . GLU A 1 100 ? 13.545 -4.510 -17.260 1.00 74.88 100 GLU A CA 1
ATOM 750 C C . GLU A 1 100 ? 14.804 -3.772 -17.725 1.00 74.88 100 GLU A C 1
ATOM 752 O O . GLU A 1 100 ? 15.532 -4.294 -18.568 1.00 74.88 100 GLU A O 1
ATOM 757 N N . GLY A 1 101 ? 15.131 -2.624 -17.128 1.00 68.44 101 GLY A N 1
ATOM 758 C CA . GLY A 1 101 ? 16.372 -1.894 -17.405 1.00 68.44 101 GLY A CA 1
ATOM 759 C C . GLY A 1 101 ? 17.631 -2.710 -17.093 1.00 68.44 101 GLY A C 1
ATOM 760 O O . GLY A 1 101 ? 18.585 -2.693 -17.868 1.00 68.44 101 GLY A O 1
ATOM 761 N N . LEU A 1 102 ? 17.616 -3.506 -16.017 1.00 69.69 102 LEU A N 1
ATOM 762 C CA . LEU A 1 102 ? 18.708 -4.436 -15.699 1.00 69.69 102 LEU A CA 1
ATOM 763 C C . LEU A 1 102 ? 18.873 -5.550 -16.745 1.00 69.69 102 LEU A C 1
ATOM 765 O O . LEU A 1 102 ? 19.994 -6.007 -16.966 1.00 69.69 102 LEU A O 1
ATOM 769 N N . LYS A 1 103 ? 17.793 -5.985 -17.413 1.00 67.94 103 LYS A N 1
ATOM 770 C CA . LYS A 1 103 ? 17.884 -6.959 -18.522 1.00 67.94 103 LYS A CA 1
ATOM 771 C C . LYS A 1 103 ? 18.608 -6.381 -19.746 1.00 67.94 103 LYS A C 1
ATOM 773 O O . LYS A 1 103 ? 19.056 -7.154 -20.585 1.00 67.94 103 LYS A O 1
ATOM 778 N N . LEU A 1 104 ? 18.724 -5.056 -19.842 1.00 67.31 104 LEU A N 1
ATOM 779 C CA . LEU A 1 104 ? 19.416 -4.339 -20.916 1.00 67.31 104 LEU A CA 1
ATOM 780 C C . LEU A 1 104 ? 20.878 -3.993 -20.568 1.00 67.31 104 LEU A C 1
ATOM 782 O O . LEU A 1 104 ? 21.484 -3.186 -21.263 1.00 67.31 104 LEU A O 1
ATOM 786 N N . GLU A 1 105 ? 21.438 -4.583 -19.502 1.00 67.88 105 GLU A N 1
ATOM 787 C CA . GLU A 1 105 ? 22.817 -4.358 -19.020 1.00 67.88 105 GLU A CA 1
ATOM 788 C C . GLU A 1 105 ? 23.144 -2.905 -18.612 1.00 67.88 105 GLU A C 1
ATOM 790 O O . GLU A 1 105 ? 24.310 -2.543 -18.465 1.00 67.88 105 GLU A O 1
ATOM 795 N N . LEU A 1 106 ? 22.130 -2.070 -18.360 1.00 63.22 106 LEU A N 1
ATOM 796 C CA . LEU A 1 106 ? 22.324 -0.706 -17.858 1.00 63.22 106 LEU A CA 1
ATOM 797 C C . LEU A 1 106 ? 22.878 -0.728 -16.424 1.00 63.22 106 LEU A C 1
ATOM 799 O O . LEU A 1 106 ? 22.372 -1.447 -15.555 1.00 63.22 106 LEU A O 1
ATOM 803 N N . THR A 1 107 ? 23.890 0.095 -16.137 1.00 63.34 107 THR A N 1
ATOM 804 C CA . THR A 1 107 ? 24.385 0.261 -14.760 1.00 63.34 107 THR A CA 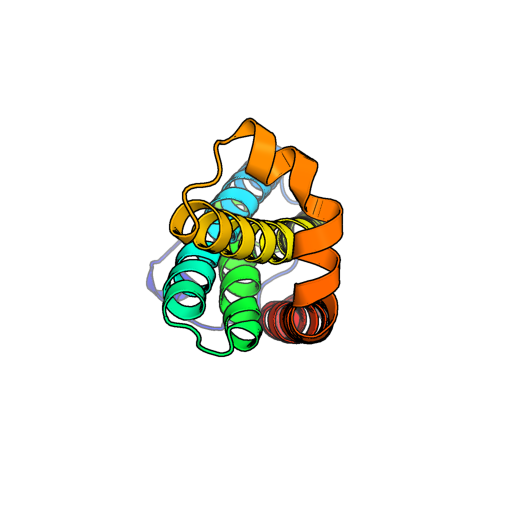1
ATOM 805 C C . THR A 1 107 ? 23.347 0.969 -13.875 1.00 63.34 107 THR A C 1
ATOM 807 O O . THR A 1 107 ? 22.487 1.693 -14.365 1.00 63.34 107 THR A O 1
ATOM 810 N N . PHE A 1 108 ? 23.422 0.806 -12.544 1.00 54.88 108 PHE A N 1
ATOM 811 C CA . PHE A 1 108 ? 22.471 1.410 -11.585 1.00 54.88 108 PHE A CA 1
ATOM 812 C C . PHE A 1 108 ? 22.260 2.918 -11.804 1.00 54.88 108 PHE A C 1
ATOM 814 O O . PHE A 1 108 ? 21.134 3.406 -11.737 1.00 54.88 108 PHE A O 1
ATOM 821 N N . MET A 1 109 ? 23.343 3.646 -12.096 1.00 56.41 109 MET A N 1
ATOM 822 C CA . MET A 1 109 ? 23.276 5.081 -12.371 1.00 56.41 109 MET A CA 1
ATOM 823 C C . MET A 1 109 ? 22.671 5.381 -13.739 1.00 56.41 109 MET A C 1
ATOM 825 O O . MET A 1 109 ? 21.901 6.326 -13.832 1.00 56.41 109 MET A O 1
ATOM 829 N N . GLU A 1 110 ? 22.953 4.576 -14.764 1.00 63.12 110 GLU A N 1
ATOM 830 C CA . GLU A 1 110 ? 22.360 4.727 -16.098 1.00 63.12 110 GLU A CA 1
ATOM 831 C C . GLU A 1 110 ? 20.875 4.376 -16.104 1.00 63.12 110 GLU A C 1
ATOM 833 O O . GLU A 1 110 ? 20.099 5.085 -16.720 1.00 63.12 110 GLU A O 1
ATOM 838 N N . ALA A 1 111 ? 20.436 3.358 -15.365 1.00 58.47 111 ALA A N 1
ATOM 839 C CA . ALA A 1 111 ? 19.015 3.051 -15.215 1.00 58.47 111 ALA A CA 1
ATOM 840 C C . ALA A 1 111 ? 18.262 4.189 -14.503 1.00 58.47 111 ALA A C 1
ATOM 842 O O . ALA A 1 111 ? 17.133 4.505 -14.872 1.00 58.47 111 ALA A O 1
ATOM 843 N N . LEU A 1 112 ? 18.895 4.834 -13.513 1.00 55.44 112 LEU A N 1
ATOM 844 C CA . LEU A 1 112 ? 18.335 5.984 -12.798 1.00 55.44 112 LEU A CA 1
ATOM 845 C C . LEU A 1 112 ? 18.347 7.277 -13.621 1.00 55.44 112 LEU A C 1
ATOM 847 O O . LEU A 1 112 ? 17.455 8.097 -13.423 1.00 55.44 112 LEU A O 1
ATOM 851 N N . THR A 1 113 ? 19.307 7.484 -14.526 1.00 64.00 113 THR A N 1
ATOM 852 C CA . THR A 1 113 ? 19.412 8.704 -15.352 1.00 64.00 113 THR A CA 1
ATOM 853 C C . THR A 1 113 ? 18.776 8.573 -16.733 1.00 64.00 113 THR A C 1
ATOM 855 O O . THR A 1 113 ? 18.287 9.571 -17.252 1.00 64.00 113 THR A O 1
ATOM 858 N N . ALA A 1 114 ? 18.712 7.365 -17.298 1.00 58.38 114 ALA A N 1
ATOM 859 C CA . ALA A 1 114 ? 17.939 7.027 -18.495 1.00 58.38 114 ALA A CA 1
ATOM 860 C C . ALA A 1 114 ? 16.441 6.895 -18.194 1.00 58.38 114 ALA A C 1
ATOM 862 O O . ALA A 1 114 ? 15.643 6.702 -19.116 1.00 58.38 114 ALA A O 1
ATOM 863 N N . THR A 1 115 ? 16.050 7.038 -16.916 1.00 58.47 115 THR A N 1
ATOM 864 C CA . THR A 1 115 ? 14.648 7.034 -16.498 1.00 58.47 115 THR A CA 1
ATOM 865 C C . THR A 1 115 ? 13.770 7.892 -17.394 1.00 58.47 115 THR A C 1
ATOM 867 O O . THR A 1 115 ? 12.734 7.367 -17.744 1.00 58.47 115 THR A O 1
ATOM 870 N N . PRO A 1 116 ? 14.099 9.113 -17.862 1.00 60.38 116 PRO A N 1
ATOM 871 C CA . PRO A 1 116 ? 13.148 9.885 -18.657 1.00 60.38 116 PRO A CA 1
ATOM 872 C C . PRO A 1 116 ? 12.840 9.241 -20.014 1.00 60.38 116 PRO A C 1
ATOM 874 O O . PRO A 1 116 ? 11.683 9.179 -20.410 1.00 60.38 116 PRO A O 1
ATOM 877 N N . GLU A 1 117 ? 13.851 8.743 -20.724 1.00 61.12 117 GLU A N 1
ATOM 878 C CA . GLU A 1 117 ? 13.708 8.231 -22.095 1.00 61.12 117 GLU A CA 1
ATOM 879 C C . GLU A 1 117 ? 13.086 6.833 -22.113 1.00 61.12 117 GLU A C 1
ATOM 881 O O . GLU A 1 117 ? 12.162 6.569 -22.886 1.00 61.12 117 GLU A O 1
ATOM 886 N N . VAL A 1 118 ? 13.527 5.967 -21.196 1.00 60.53 118 VAL A N 1
ATOM 887 C CA . VAL A 1 118 ? 12.919 4.651 -20.974 1.00 60.53 118 VAL A CA 1
ATOM 888 C C . VAL A 1 118 ? 11.489 4.833 -20.464 1.00 60.53 118 VAL A C 1
ATOM 890 O O . VAL A 1 118 ? 10.559 4.257 -21.018 1.00 60.53 118 VAL A O 1
ATOM 893 N N . PHE A 1 119 ? 11.266 5.709 -19.483 1.00 62.06 119 PHE A N 1
ATOM 894 C CA . PHE A 1 119 ? 9.926 5.989 -18.969 1.00 62.06 119 PHE A CA 1
ATOM 895 C C . PHE A 1 119 ? 8.999 6.503 -20.063 1.00 62.06 119 PHE A C 1
ATOM 897 O O . PHE A 1 119 ? 7.898 5.990 -20.161 1.00 62.06 119 PHE A O 1
ATOM 904 N N . VAL A 1 120 ? 9.421 7.431 -20.930 1.00 64.50 120 VAL A N 1
ATOM 905 C CA . VAL A 1 120 ? 8.590 7.925 -22.048 1.00 64.50 120 VAL A CA 1
ATOM 906 C C . VAL A 1 120 ? 8.217 6.809 -23.031 1.00 64.50 120 VAL A C 1
ATOM 908 O O . VAL A 1 120 ? 7.106 6.824 -23.558 1.00 64.50 120 VAL A O 1
ATOM 911 N N . MET A 1 121 ? 9.090 5.823 -23.249 1.00 62.12 121 MET A N 1
ATOM 912 C CA . MET A 1 121 ? 8.794 4.671 -24.107 1.00 62.12 121 MET A CA 1
ATOM 913 C C . MET A 1 121 ? 7.730 3.743 -23.499 1.00 62.12 121 MET A C 1
ATOM 915 O O . MET A 1 121 ? 6.888 3.225 -24.229 1.00 62.12 121 MET A O 1
ATOM 919 N N . TYR A 1 122 ? 7.729 3.584 -22.173 1.00 62.91 122 TYR A N 1
ATOM 920 C CA . TYR A 1 122 ? 6.816 2.686 -21.452 1.00 62.91 122 TYR A CA 1
ATOM 921 C C . TYR A 1 122 ? 5.624 3.402 -20.786 1.00 62.91 122 TYR A C 1
ATOM 923 O O . TYR A 1 122 ? 4.710 2.749 -20.283 1.00 62.91 122 TYR A O 1
ATOM 931 N N . ILE A 1 123 ? 5.572 4.742 -20.813 1.00 66.81 123 ILE A N 1
ATOM 932 C CA . ILE A 1 123 ? 4.550 5.544 -20.115 1.00 66.81 123 ILE A CA 1
ATOM 933 C C . ILE A 1 123 ? 3.130 5.237 -20.609 1.00 66.81 123 ILE A C 1
ATOM 935 O O . ILE A 1 123 ? 2.170 5.328 -19.840 1.00 66.81 123 ILE A O 1
ATOM 939 N N . GLY A 1 124 ? 3.009 4.857 -21.888 1.00 66.69 124 GLY A N 1
ATOM 940 C CA . GLY A 1 124 ? 1.746 4.518 -22.542 1.00 66.69 124 GLY A CA 1
ATOM 941 C C . GLY A 1 124 ? 1.065 3.289 -21.940 1.00 66.69 124 GLY A C 1
ATOM 942 O O . GLY A 1 124 ? -0.156 3.296 -21.801 1.00 66.69 124 GLY A O 1
ATOM 943 N N . ASP A 1 125 ? 1.845 2.300 -21.502 1.00 69.75 125 ASP A N 1
ATOM 944 C CA . ASP A 1 125 ? 1.343 1.076 -20.862 1.00 69.75 125 ASP A CA 1
ATOM 945 C C . ASP A 1 125 ? 1.317 1.207 -19.328 1.00 69.75 125 ASP A C 1
ATOM 947 O O . ASP A 1 125 ? 0.436 0.667 -18.652 1.00 69.75 125 ASP A O 1
ATOM 951 N N . PHE A 1 126 ? 2.226 2.015 -18.779 1.00 75.25 126 PHE A N 1
ATOM 952 C CA . PHE A 1 126 ? 2.360 2.299 -17.351 1.00 75.25 126 PHE A CA 1
ATOM 953 C C . PHE A 1 126 ? 1.153 3.055 -16.770 1.00 75.25 126 PHE A C 1
ATOM 955 O O . PHE A 1 126 ? 0.614 2.673 -15.728 1.00 75.25 126 PHE A O 1
ATOM 962 N N . ILE A 1 127 ? 0.688 4.124 -17.433 1.00 81.00 127 ILE A N 1
ATOM 963 C CA . ILE A 1 127 ? -0.412 4.961 -16.916 1.00 81.00 127 ILE A CA 1
ATOM 964 C C . ILE A 1 127 ? -1.722 4.162 -16.773 1.00 81.00 127 ILE A C 1
ATOM 966 O O . ILE A 1 127 ? -2.306 4.189 -15.684 1.00 81.00 127 ILE A O 1
ATOM 970 N N . PRO A 1 128 ? -2.206 3.431 -17.798 1.00 83.00 128 PRO A N 1
ATOM 971 C CA . PRO A 1 128 ? -3.427 2.637 -17.675 1.00 83.00 128 PRO A CA 1
ATOM 972 C C . PRO A 1 128 ? -3.326 1.564 -16.588 1.00 83.00 128 PRO A C 1
ATOM 974 O O . PRO A 1 128 ? -4.289 1.360 -15.846 1.00 83.00 128 PRO A O 1
ATOM 977 N N . ASN A 1 129 ? -2.164 0.915 -16.459 1.00 84.12 129 ASN A N 1
ATOM 978 C CA . ASN A 1 129 ? -1.937 -0.146 -15.481 1.00 84.12 129 ASN A CA 1
ATOM 979 C C . ASN A 1 129 ? -1.951 0.390 -14.036 1.00 84.12 129 ASN A C 1
ATOM 981 O O . ASN A 1 129 ? -2.574 -0.203 -13.154 1.00 84.12 129 ASN A O 1
ATOM 985 N N . ILE A 1 130 ? -1.369 1.569 -13.792 1.00 86.00 130 ILE A N 1
ATOM 986 C CA . ILE A 1 130 ? -1.459 2.247 -12.490 1.00 86.00 130 ILE A CA 1
ATOM 987 C C . ILE A 1 130 ? -2.889 2.682 -12.179 1.00 86.00 130 ILE A C 1
ATOM 989 O O . ILE A 1 130 ? -3.370 2.455 -11.069 1.00 86.00 130 ILE A O 1
ATOM 993 N N . LEU A 1 131 ? -3.582 3.303 -13.137 1.00 90.12 131 LEU A N 1
ATOM 994 C CA . LEU A 1 131 ? -4.947 3.792 -12.923 1.00 90.12 131 LEU A CA 1
ATOM 995 C C . LEU A 1 131 ? -5.913 2.645 -12.606 1.00 90.12 131 LEU A C 1
ATOM 997 O O . LEU A 1 131 ? -6.713 2.746 -11.672 1.00 90.12 131 LEU A O 1
ATOM 1001 N N . LEU A 1 132 ? -5.811 1.536 -13.340 1.00 89.31 132 LEU A N 1
ATOM 1002 C CA . LEU A 1 132 ? -6.588 0.331 -13.060 1.00 89.31 132 LEU A CA 1
ATOM 1003 C C . LEU A 1 132 ? -6.126 -0.339 -11.762 1.00 89.31 132 LEU A C 1
ATOM 1005 O O . LEU A 1 132 ? -6.964 -0.807 -10.994 1.00 89.31 132 LEU A O 1
ATOM 1009 N N . GLY A 1 133 ? -4.829 -0.306 -11.459 1.00 86.81 133 GLY A N 1
ATOM 1010 C CA . GLY A 1 133 ? -4.276 -0.683 -10.162 1.00 86.81 133 GLY A CA 1
ATOM 1011 C C . GLY A 1 133 ? -4.957 0.022 -8.999 1.00 86.81 133 GLY A C 1
ATOM 1012 O O . GLY A 1 133 ? -5.426 -0.627 -8.063 1.00 86.81 133 GLY A O 1
ATOM 1013 N N . TYR A 1 134 ? -5.068 1.349 -9.081 1.00 90.94 134 TYR A N 1
ATOM 1014 C CA . TYR A 1 134 ? -5.759 2.157 -8.083 1.00 90.94 134 TYR A CA 1
ATOM 1015 C C . TYR A 1 134 ? -7.240 1.816 -8.004 1.00 90.94 134 TYR A C 1
ATOM 1017 O O . TYR A 1 134 ? -7.761 1.667 -6.900 1.00 90.94 134 TYR A O 1
ATOM 1025 N N . LEU A 1 135 ? -7.908 1.638 -9.147 1.00 90.31 135 LEU A N 1
ATOM 1026 C CA . LEU A 1 135 ? -9.306 1.219 -9.179 1.00 90.31 135 LEU A CA 1
ATOM 1027 C C . LEU A 1 135 ? -9.500 -0.113 -8.442 1.00 90.31 135 LEU A C 1
ATOM 1029 O O . LEU A 1 135 ? -10.343 -0.199 -7.553 1.00 90.31 135 LEU A O 1
ATOM 1033 N N . PHE A 1 136 ? -8.710 -1.140 -8.758 1.00 88.19 136 PHE A N 1
ATOM 1034 C CA . PHE A 1 136 ? -8.842 -2.457 -8.132 1.00 88.19 136 PHE A CA 1
ATOM 1035 C C . PHE A 1 136 ? -8.415 -2.467 -6.666 1.00 88.19 136 PHE A C 1
ATOM 1037 O O . PHE A 1 136 ? -9.042 -3.152 -5.858 1.00 88.19 136 PHE A O 1
ATOM 1044 N N . ALA A 1 137 ? -7.408 -1.682 -6.290 1.00 85.12 137 ALA A N 1
ATOM 1045 C CA . ALA A 1 137 ? -7.024 -1.515 -4.894 1.00 85.12 137 ALA A CA 1
ATOM 1046 C C . ALA A 1 137 ? -8.115 -0.819 -4.079 1.00 85.12 137 ALA A C 1
ATOM 1048 O O . ALA A 1 137 ? -8.451 -1.265 -2.978 1.00 85.12 137 ALA A O 1
ATOM 1049 N N . PHE A 1 138 ? -8.733 0.215 -4.652 1.00 83.12 138 PHE A N 1
ATOM 1050 C CA . PHE A 1 138 ? -9.881 0.880 -4.055 1.00 83.12 138 PHE A CA 1
ATOM 1051 C C . PHE A 1 138 ? -11.085 -0.059 -3.959 1.00 83.12 138 PHE A C 1
ATOM 1053 O O . PHE A 1 138 ? -11.726 -0.104 -2.916 1.00 83.12 138 PHE A O 1
ATOM 1060 N N . LEU A 1 139 ? -11.359 -0.872 -4.986 1.00 82.25 139 LEU A N 1
ATOM 1061 C CA . LEU A 1 139 ? -12.396 -1.910 -4.947 1.00 82.25 139 LEU A CA 1
ATOM 1062 C C . LEU A 1 139 ? -12.111 -2.978 -3.878 1.00 82.25 139 LEU A C 1
ATOM 1064 O O . LEU A 1 139 ? -13.033 -3.409 -3.185 1.00 82.25 139 LEU A O 1
ATOM 1068 N N . GLY A 1 140 ? -10.846 -3.353 -3.684 1.00 73.31 140 GLY A N 1
ATOM 1069 C CA . GLY A 1 140 ? -10.413 -4.255 -2.611 1.00 73.31 140 GLY A CA 1
ATOM 1070 C C . GLY A 1 140 ? -10.630 -3.697 -1.217 1.00 73.31 140 GLY A C 1
ATOM 1071 O O . GLY A 1 140 ? -10.971 -4.443 -0.299 1.00 73.31 140 GLY A O 1
ATOM 1072 N N . ALA A 1 141 ? -10.524 -2.380 -1.078 1.00 74.62 141 ALA A N 1
ATOM 1073 C CA . ALA A 1 141 ? -10.811 -1.663 0.154 1.00 74.62 141 ALA A CA 1
ATOM 1074 C C . ALA A 1 141 ? -12.246 -1.091 0.221 1.00 74.62 141 ALA A C 1
ATOM 1076 O O . ALA A 1 141 ? -12.613 -0.497 1.234 1.00 74.62 141 ALA A O 1
ATOM 1077 N N . TRP A 1 142 ? -13.088 -1.273 -0.807 1.00 75.56 142 TRP A N 1
ATOM 1078 C CA . TRP A 1 142 ? -14.358 -0.542 -0.965 1.00 75.56 142 TRP A CA 1
ATOM 1079 C C . TRP A 1 142 ? -15.329 -0.773 0.191 1.00 75.56 142 TRP A C 1
ATOM 1081 O O . TRP A 1 142 ? -15.934 0.170 0.695 1.00 75.56 142 TRP A O 1
ATOM 1091 N N . ARG A 1 143 ? -15.431 -2.023 0.660 1.00 62.91 143 ARG A N 1
ATOM 1092 C CA . ARG A 1 143 ? -16.257 -2.405 1.822 1.00 62.91 143 ARG A CA 1
ATOM 1093 C C . ARG A 1 143 ? -15.795 -1.798 3.150 1.00 62.91 143 ARG A C 1
ATOM 1095 O O . ARG A 1 143 ? -16.522 -1.885 4.125 1.00 62.91 143 ARG A O 1
ATOM 1102 N N . VAL A 1 144 ? -14.588 -1.243 3.194 1.00 61.31 144 VAL A N 1
ATOM 1103 C CA . VAL A 1 144 ? -13.981 -0.655 4.394 1.00 61.31 144 VAL A CA 1
ATOM 1104 C C . VAL A 1 144 ? -14.013 0.873 4.319 1.00 61.31 144 VAL A C 1
ATOM 1106 O O . VAL A 1 144 ? -14.170 1.542 5.335 1.00 61.31 144 VAL A O 1
ATOM 1109 N N . ILE A 1 145 ? -13.873 1.431 3.113 1.00 61.81 145 ILE A N 1
ATOM 1110 C CA . ILE A 1 145 ? -13.912 2.879 2.862 1.00 61.81 145 ILE A CA 1
ATOM 1111 C C . ILE A 1 145 ? -15.352 3.406 2.884 1.00 61.81 145 ILE A C 1
ATOM 1113 O O . ILE A 1 145 ? -15.579 4.552 3.270 1.00 61.81 145 ILE A O 1
ATOM 1117 N N . LYS A 1 146 ? -16.327 2.572 2.505 1.00 58.72 146 LYS A N 1
ATOM 1118 C CA . LYS A 1 146 ? -17.753 2.843 2.680 1.00 58.72 146 LYS A CA 1
ATOM 1119 C C . LYS A 1 146 ? -18.271 2.016 3.872 1.00 58.72 146 LYS A C 1
ATOM 1121 O O . LYS A 1 146 ? -18.645 0.865 3.637 1.00 58.72 146 LYS A O 1
ATOM 1126 N N . PRO A 1 147 ? -18.207 2.546 5.111 1.00 49.72 147 PRO A N 1
ATOM 1127 C CA . PRO A 1 147 ? -18.760 1.878 6.289 1.00 49.72 147 PRO A CA 1
ATOM 1128 C C . PRO A 1 147 ? -20.274 1.662 6.174 1.00 49.72 147 PRO A C 1
ATOM 1130 O O . PRO A 1 147 ? -20.939 2.436 5.441 1.00 49.72 147 PRO A O 1
#

Organism: NCBI:txid2099670

Foldseek 3Di:
DDPVVLVDPPQFDEDAPQDPQLQVQLLVQLLVQLLVLLPVQLVCVLVVDQRLLSLLSSLLRSLSRNCVRNVGHYPSSVVSSVVSLVPNLVVSVLVSQLVVVVVVVQDPVRSVVCCVVSCVVCVVVSVVSSVSSSVNNCVSCVSVNPD

Sequence (147 aa):
MNLSSLLSFEPVEFDNSLPLPKVLLGVILGIGFGFLGTIPWILVGYLGFFVSILGFIIGIAAYKGFVLGAGKMHIAGIATILFVIMIAIPLSEITLLFIEGLKLELTFMEALTATPEVFVMYIGDFIPNILLGYLFAFLGAWRVIKP

Radius of gyration: 17.22 Å; chains: 1; bounding box: 43×28×47 Å